Protein AF-A0A1B7VLN2-F1 (afdb_monomer_lite)

Sequence (77 aa):
MAAANMGSMITSSAGGADIHICSTPLPIPPHGPGV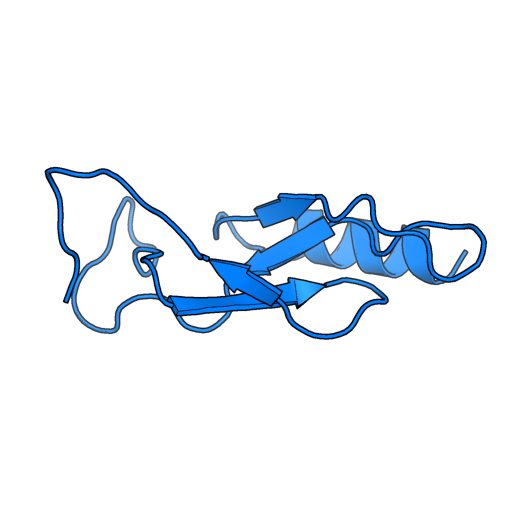VIDGSSTVFINGLPACSMGCTILEAVGPPNKIVSGCSTVLIG

pLDDT: mean 94.23, std 4.48, range [73.12, 98.0]

Radius of gyration: 13.19 Å; chains: 1; bounding box: 31×23×36 Å

InterPro domains:
  IPR008727 PAAR motif [PF05488] (29-77)

Organism: NCBI:txid1710894

Secondary structure (DSSP, 8-state):
-HHHHHHHHHHHHSTT--EEEEEEESSSSEEEEEEE----SS-EETTEEPP-TT-EEEESSS--EE-----TT----

Structure (mmCIF, N/CA/C/O backbone):
data_AF-A0A1B7VLN2-F1
#
_entry.id   AF-A0A1B7VLN2-F1
#
loop_
_atom_site.group_PDB
_atom_site.id
_atom_site.type_symbol
_atom_site.label_atom_id
_atom_site.label_alt_id
_atom_site.label_comp_id
_atom_site.label_asym_id
_atom_site.label_entity_id
_atom_site.label_seq_id
_atom_site.pdbx_PDB_ins_code
_atom_site.Cartn_x
_atom_site.Cartn_y
_atom_site.Cartn_z
_atom_site.occupancy
_atom_site.B_iso_or_equiv
_atom_site.auth_seq_id
_atom_site.auth_comp_id
_atom_site.auth_asym_id
_atom_site.auth_atom_id
_atom_site.pdbx_PDB_model_num
ATOM 1 N N . MET A 1 1 ? 21.291 7.335 -14.254 1.00 73.12 1 MET A N 1
ATOM 2 C CA . MET A 1 1 ? 21.537 8.432 -13.286 1.00 73.12 1 MET A CA 1
ATOM 3 C C . MET A 1 1 ? 20.238 8.917 -12.659 1.00 73.12 1 MET A C 1
ATOM 5 O O . MET A 1 1 ? 20.133 8.860 -11.448 1.00 73.12 1 MET A O 1
ATOM 9 N N . ALA A 1 2 ? 19.229 9.293 -13.454 1.00 83.06 2 ALA A N 1
ATOM 10 C CA . ALA A 1 2 ? 17.942 9.777 -12.945 1.00 83.06 2 ALA A CA 1
ATOM 11 C C . ALA A 1 2 ? 17.289 8.821 -11.919 1.00 83.06 2 ALA A C 1
ATOM 13 O O . ALA A 1 2 ? 17.064 9.225 -10.785 1.00 83.06 2 ALA A O 1
ATOM 14 N N . ALA A 1 3 ? 17.081 7.544 -12.265 1.00 89.62 3 ALA A N 1
ATOM 15 C CA . ALA A 1 3 ? 16.454 6.566 -11.364 1.00 89.62 3 ALA A CA 1
ATOM 16 C C . ALA A 1 3 ? 17.212 6.345 -10.044 1.00 89.62 3 ALA A C 1
ATOM 18 O O . ALA A 1 3 ? 16.598 6.232 -8.991 1.00 89.62 3 ALA A O 1
ATOM 19 N N . ALA A 1 4 ? 18.547 6.339 -10.083 1.00 90.62 4 ALA A N 1
ATOM 20 C CA . ALA A 1 4 ? 19.365 6.214 -8.878 1.00 90.62 4 ALA A CA 1
ATOM 21 C C . ALA A 1 4 ? 19.264 7.467 -7.990 1.00 90.62 4 ALA A C 1
ATOM 23 O O . ALA A 1 4 ? 19.150 7.347 -6.773 1.00 90.62 4 ALA A O 1
ATOM 24 N N . ASN A 1 5 ? 19.251 8.660 -8.595 1.00 93.75 5 ASN A N 1
ATOM 25 C CA . ASN A 1 5 ? 19.116 9.919 -7.864 1.00 93.75 5 ASN A CA 1
ATOM 26 C C . ASN A 1 5 ? 17.733 10.033 -7.214 1.00 93.75 5 ASN A C 1
ATOM 28 O O . ASN A 1 5 ? 17.653 10.281 -6.016 1.00 93.75 5 ASN A O 1
ATOM 32 N N . MET A 1 6 ? 16.658 9.792 -7.972 1.00 93.81 6 MET A N 1
ATOM 33 C CA . MET A 1 6 ? 15.291 9.792 -7.437 1.00 93.81 6 MET A CA 1
ATOM 34 C C . MET A 1 6 ? 15.094 8.691 -6.395 1.00 93.81 6 MET A C 1
ATOM 36 O O . MET A 1 6 ? 14.468 8.929 -5.369 1.00 93.81 6 MET A O 1
ATOM 40 N N . GLY A 1 7 ? 15.696 7.517 -6.599 1.00 94.62 7 GLY A N 1
ATOM 41 C CA . GLY A 1 7 ? 15.659 6.447 -5.612 1.00 94.62 7 GLY A CA 1
ATOM 42 C C . GLY A 1 7 ? 16.323 6.841 -4.290 1.00 94.62 7 GLY A C 1
ATOM 43 O O . GLY A 1 7 ? 15.743 6.659 -3.225 1.00 94.62 7 GLY A O 1
ATOM 44 N N . SER A 1 8 ? 17.509 7.451 -4.353 1.00 94.69 8 SER A N 1
ATOM 45 C CA . SER A 1 8 ? 18.188 7.984 -3.165 1.00 94.69 8 SER A CA 1
ATOM 46 C C . SER A 1 8 ? 17.367 9.082 -2.481 1.00 94.69 8 SER A C 1
ATOM 48 O O . SER A 1 8 ? 17.281 9.117 -1.251 1.00 94.69 8 SER A O 1
ATOM 50 N N . MET A 1 9 ? 16.710 9.947 -3.265 1.00 95.06 9 MET A N 1
ATOM 51 C CA . MET A 1 9 ? 15.804 10.966 -2.733 1.00 95.06 9 MET A CA 1
ATOM 52 C C . MET A 1 9 ? 14.657 10.325 -1.956 1.00 95.06 9 MET A C 1
ATOM 54 O O . MET A 1 9 ? 14.499 10.662 -0.794 1.00 95.06 9 MET A O 1
ATOM 58 N N . ILE A 1 10 ? 13.934 9.356 -2.525 1.00 95.62 10 ILE A N 1
ATOM 59 C CA . ILE A 1 10 ? 12.818 8.691 -1.833 1.00 95.62 10 ILE A CA 1
ATOM 60 C C . ILE A 1 10 ? 13.282 8.029 -0.533 1.00 95.62 10 ILE A C 1
ATOM 62 O O . ILE A 1 10 ? 12.701 8.283 0.519 1.00 95.62 10 ILE A O 1
ATOM 66 N N . THR A 1 11 ? 14.353 7.233 -0.568 1.00 94.75 11 THR A N 1
ATOM 67 C CA . THR A 1 11 ? 14.845 6.540 0.634 1.00 94.75 11 THR A CA 1
ATOM 68 C C . THR A 1 11 ? 15.293 7.512 1.732 1.00 94.75 11 THR A C 1
ATOM 70 O O . THR A 1 11 ? 15.094 7.232 2.911 1.00 94.75 11 THR A O 1
ATOM 73 N N . SER A 1 12 ? 15.888 8.655 1.374 1.00 94.94 12 SER A N 1
ATOM 74 C CA . SER A 1 12 ? 16.345 9.656 2.352 1.00 94.94 12 SER A CA 1
ATOM 75 C C . SER A 1 12 ? 15.236 10.597 2.829 1.00 94.94 12 SER A C 1
ATOM 77 O O . SER A 1 12 ? 15.259 11.028 3.981 1.00 94.94 12 SER A O 1
ATOM 79 N N . SER A 1 13 ? 14.256 10.907 1.977 1.00 94.19 13 SER A N 1
ATOM 80 C CA . SER A 1 13 ? 13.185 11.864 2.264 1.00 94.19 13 SER A CA 1
ATOM 81 C C . SER A 1 13 ? 11.893 11.227 2.759 1.00 94.19 13 SER A C 1
ATOM 83 O O . SER A 1 13 ? 10.981 11.963 3.123 1.00 94.19 13 SER A O 1
ATOM 85 N N . ALA A 1 14 ? 11.786 9.894 2.792 1.00 94.94 14 ALA A N 1
ATOM 86 C CA . ALA A 1 14 ? 10.613 9.208 3.337 1.00 94.94 14 ALA A CA 1
ATOM 87 C C . ALA A 1 14 ? 10.331 9.590 4.800 1.00 94.94 14 ALA A C 1
ATOM 89 O O . ALA A 1 14 ? 9.211 9.432 5.271 1.00 94.94 14 ALA A O 1
ATOM 90 N N . GLY A 1 15 ? 11.331 10.099 5.532 1.00 93.56 15 GLY A N 1
ATOM 91 C CA . GLY A 1 15 ? 11.124 10.619 6.886 1.00 93.56 15 GLY A CA 1
ATOM 92 C C . GLY A 1 15 ? 10.643 9.553 7.872 1.00 93.56 15 GLY A C 1
ATOM 93 O O . GLY A 1 15 ? 9.941 9.873 8.824 1.00 93.56 15 GLY A O 1
ATOM 94 N N . GLY A 1 16 ? 10.994 8.287 7.622 1.00 93.06 16 GLY A N 1
ATOM 95 C CA . GLY A 1 16 ? 10.541 7.135 8.400 1.00 93.06 16 GLY A CA 1
ATOM 96 C C . GLY A 1 16 ? 9.214 6.531 7.936 1.00 93.06 16 GLY A C 1
ATOM 97 O O . GLY A 1 16 ? 8.842 5.489 8.467 1.00 93.06 16 GLY A O 1
ATOM 98 N N . ALA A 1 17 ? 8.519 7.134 6.962 1.00 96.06 17 ALA A N 1
ATOM 99 C CA . ALA A 1 17 ? 7.372 6.498 6.322 1.00 96.06 17 ALA A CA 1
ATOM 100 C C . ALA A 1 17 ? 7.791 5.191 5.636 1.00 96.06 17 ALA A C 1
ATOM 102 O O . ALA A 1 17 ? 8.943 5.036 5.215 1.00 96.06 17 ALA A O 1
ATOM 103 N N . ASP A 1 18 ? 6.844 4.263 5.512 1.00 96.50 18 ASP A N 1
ATOM 104 C CA . ASP A 1 18 ? 7.118 2.965 4.912 1.00 96.50 18 ASP A CA 1
ATOM 105 C C . ASP A 1 18 ? 7.541 3.119 3.447 1.00 96.50 18 ASP A C 1
ATOM 107 O O . ASP A 1 18 ? 6.905 3.814 2.645 1.00 96.50 18 ASP A O 1
ATOM 111 N N . ILE A 1 19 ? 8.629 2.429 3.108 1.00 96.50 19 ILE A N 1
ATOM 112 C CA . ILE A 1 19 ? 9.147 2.321 1.749 1.00 96.50 19 ILE A CA 1
ATOM 113 C C . ILE A 1 19 ? 9.178 0.864 1.310 1.00 96.50 19 ILE A C 1
ATOM 115 O O . ILE A 1 19 ? 9.322 -0.051 2.122 1.00 96.50 19 ILE A O 1
ATOM 119 N N . HIS A 1 20 ? 9.118 0.642 0.003 1.00 94.88 20 HIS A N 1
ATOM 120 C CA . HIS A 1 20 ? 9.381 -0.669 -0.588 1.00 94.88 20 HIS A CA 1
ATOM 121 C C . HIS A 1 20 ? 10.317 -0.541 -1.785 1.00 94.88 20 HIS A C 1
ATOM 123 O O . HIS A 1 20 ? 10.646 0.571 -2.196 1.00 94.88 20 HIS A O 1
ATOM 129 N N . ILE A 1 21 ? 10.729 -1.669 -2.359 1.00 95.31 21 ILE A N 1
ATOM 130 C CA . ILE A 1 21 ? 11.496 -1.685 -3.602 1.00 95.31 21 ILE A CA 1
ATOM 131 C C . ILE A 1 21 ? 10.696 -2.351 -4.716 1.00 95.31 21 ILE A C 1
ATOM 133 O O . ILE A 1 21 ? 10.353 -3.530 -4.644 1.00 95.31 21 ILE A O 1
ATOM 137 N N . CYS A 1 22 ? 10.432 -1.600 -5.780 1.00 95.00 22 CYS A N 1
ATOM 138 C CA . CYS A 1 22 ? 9.815 -2.123 -6.982 1.00 95.00 22 CYS A CA 1
ATOM 139 C C . CYS A 1 22 ? 10.909 -2.579 -7.958 1.00 95.00 22 CYS A C 1
ATOM 141 O O . CYS A 1 22 ? 11.632 -1.781 -8.561 1.00 95.00 22 CYS A O 1
ATOM 143 N N . SER A 1 23 ? 11.044 -3.897 -8.111 1.00 93.94 23 SER A N 1
ATOM 144 C CA . SER A 1 23 ? 12.038 -4.512 -9.002 1.00 93.94 23 SER A CA 1
ATOM 145 C C . SER A 1 23 ? 11.599 -4.571 -10.470 1.00 93.94 23 SER A C 1
ATOM 147 O O . SER A 1 23 ? 12.340 -5.100 -11.297 1.00 93.94 23 SER A O 1
ATOM 149 N N . THR A 1 24 ? 10.418 -4.043 -10.805 1.00 94.56 24 THR A N 1
ATOM 150 C CA . THR A 1 24 ? 9.901 -4.021 -12.178 1.00 94.56 24 THR A CA 1
ATOM 151 C C . THR A 1 24 ? 10.833 -3.212 -13.086 1.00 94.56 24 THR A C 1
ATOM 153 O O . THR A 1 24 ? 11.102 -2.043 -12.792 1.00 94.56 24 THR A O 1
ATOM 156 N N . PRO A 1 25 ? 11.346 -3.805 -14.180 1.00 89.62 25 PRO A N 1
ATOM 157 C CA . PRO A 1 25 ? 12.150 -3.088 -15.165 1.00 89.62 25 PRO A CA 1
ATOM 158 C C . PRO A 1 25 ? 11.312 -2.094 -15.978 1.00 89.62 25 PRO A C 1
ATOM 160 O O . PRO A 1 25 ? 10.175 -2.389 -16.340 1.00 89.62 25 PRO A O 1
ATOM 163 N N . LEU A 1 26 ? 11.908 -0.962 -16.347 1.00 80.94 26 LEU A N 1
ATOM 164 C CA . LEU A 1 26 ? 11.337 0.051 -17.234 1.00 80.94 26 LEU A CA 1
ATOM 165 C C . LEU A 1 26 ? 12.407 0.521 -18.240 1.00 80.94 26 LEU A C 1
ATOM 167 O O . LEU A 1 26 ? 13.125 1.495 -18.017 1.00 80.94 26 LEU A O 1
ATOM 171 N N . PRO A 1 27 ? 12.609 -0.241 -19.330 1.00 86.62 27 PRO A N 1
ATOM 172 C CA . PRO A 1 27 ? 13.966 -0.747 -19.628 1.00 86.62 27 PRO A CA 1
ATOM 173 C C . PRO A 1 27 ? 14.912 -0.871 -18.398 1.00 86.62 27 PRO A C 1
ATOM 175 O O . PRO A 1 27 ? 14.478 -0.883 -17.256 1.00 86.62 27 PRO A O 1
ATOM 178 N N . ILE A 1 28 ? 16.224 -1.056 -18.546 1.00 81.75 28 ILE A N 1
ATOM 179 C CA . ILE A 1 28 ? 17.118 -0.953 -17.368 1.00 81.75 28 ILE A CA 1
ATOM 180 C C . ILE A 1 28 ? 17.331 0.541 -17.091 1.00 81.75 28 ILE A C 1
ATOM 182 O O . ILE A 1 28 ? 17.659 1.257 -18.044 1.00 81.75 28 ILE A O 1
ATOM 186 N N . PRO A 1 29 ? 17.208 1.042 -15.841 1.00 87.38 29 P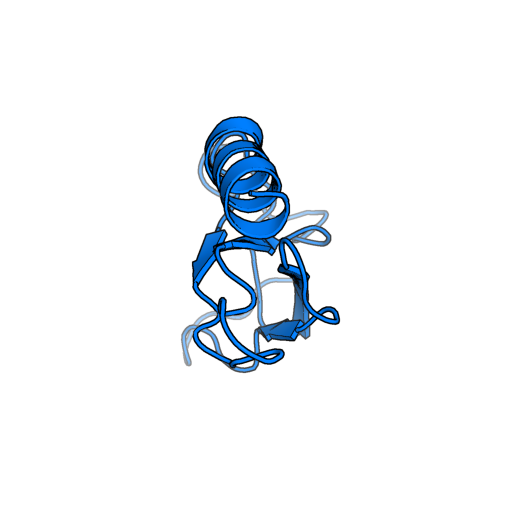RO A N 1
ATOM 187 C CA . PR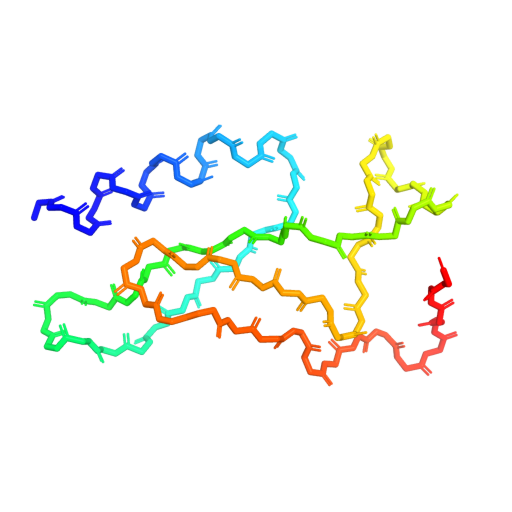O A 1 29 ? 17.100 0.356 -14.533 1.00 87.38 29 PRO A CA 1
ATOM 188 C C . PRO A 1 29 ? 15.655 0.130 -14.006 1.00 87.38 29 PRO A C 1
ATOM 190 O O . PRO A 1 29 ? 14.718 0.701 -14.556 1.00 87.38 29 PRO A O 1
ATOM 193 N N . PRO A 1 30 ? 15.454 -0.672 -12.932 1.00 92.31 30 PRO A N 1
ATOM 194 C CA . PRO A 1 30 ? 14.134 -0.892 -12.318 1.00 92.31 30 PRO A CA 1
ATOM 195 C C . PRO A 1 30 ? 13.533 0.369 -11.676 1.00 92.31 30 PRO A C 1
ATOM 197 O O . PRO A 1 30 ? 14.252 1.335 -11.407 1.00 92.31 30 PRO A O 1
ATOM 200 N N . HIS A 1 31 ? 12.227 0.325 -11.380 1.00 94.06 31 HIS A N 1
ATOM 201 C CA . HIS A 1 31 ? 11.459 1.424 -10.765 1.00 94.06 31 HIS A CA 1
ATOM 202 C C . HIS A 1 31 ? 12.088 1.980 -9.483 1.00 94.06 31 HIS A C 1
ATOM 204 O O . HIS A 1 31 ? 11.966 3.176 -9.223 1.00 94.06 31 HIS A O 1
ATOM 210 N N . GLY A 1 32 ? 12.787 1.137 -8.719 1.00 94.31 32 GLY A N 1
ATOM 211 C CA . GLY A 1 32 ? 13.547 1.557 -7.548 1.00 94.31 32 GLY A CA 1
ATOM 212 C C . GLY A 1 32 ? 12.686 1.629 -6.287 1.00 94.31 32 GLY A C 1
ATOM 213 O O . GLY A 1 32 ? 11.683 0.922 -6.198 1.00 94.31 32 GLY A O 1
ATOM 214 N N . PRO A 1 33 ? 13.107 2.402 -5.274 1.00 96.31 33 PRO A N 1
ATOM 215 C CA . PRO A 1 33 ? 12.339 2.536 -4.052 1.00 96.31 33 PRO A CA 1
ATOM 216 C C . PRO A 1 33 ? 11.095 3.397 -4.281 1.00 96.31 33 PRO A C 1
ATOM 218 O O . PRO A 1 33 ? 11.117 4.344 -5.073 1.00 96.31 33 PRO A O 1
ATOM 221 N N . GLY A 1 34 ? 10.040 3.081 -3.546 1.00 96.81 34 GLY A N 1
ATOM 222 C CA . GLY A 1 34 ? 8.816 3.864 -3.482 1.00 96.81 34 GLY 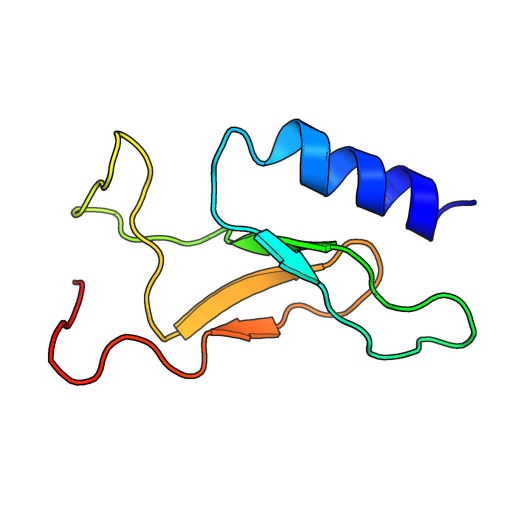A CA 1
ATOM 223 C C . GLY A 1 34 ? 8.399 4.109 -2.041 1.00 96.81 34 GLY A C 1
ATOM 224 O O . GLY A 1 34 ? 8.780 3.342 -1.159 1.00 96.81 34 GLY A O 1
ATOM 225 N N . VAL A 1 35 ? 7.635 5.172 -1.805 1.00 97.81 35 VAL A N 1
ATOM 226 C CA . VAL A 1 35 ? 7.157 5.586 -0.476 1.00 97.81 35 VAL A CA 1
ATOM 227 C C . VAL A 1 35 ? 5.636 5.631 -0.438 1.00 97.81 35 VAL A C 1
ATOM 229 O O . VAL A 1 35 ? 4.999 5.995 -1.431 1.00 97.81 35 VAL A O 1
ATOM 232 N N . VAL A 1 36 ? 5.046 5.259 0.697 1.00 97.75 36 VAL A N 1
ATOM 233 C CA . VAL A 1 36 ? 3.602 5.395 0.916 1.00 97.75 36 VAL A CA 1
ATOM 234 C C . VAL A 1 36 ? 3.233 6.867 1.115 1.00 97.75 36 VAL A C 1
ATOM 236 O O . VAL A 1 36 ? 3.857 7.560 1.915 1.00 97.75 36 VAL A O 1
ATOM 239 N N . ILE A 1 37 ? 2.220 7.352 0.392 1.00 96.94 37 ILE A N 1
ATOM 240 C CA . ILE A 1 37 ? 1.851 8.784 0.372 1.00 96.94 37 ILE A CA 1
ATOM 241 C C . ILE A 1 37 ? 0.463 9.099 0.953 1.00 96.94 37 ILE A C 1
ATOM 243 O O . ILE A 1 37 ? 0.102 10.266 1.077 1.00 96.94 37 ILE A O 1
ATOM 247 N N . ASP A 1 38 ? -0.319 8.082 1.304 1.00 96.50 38 ASP A N 1
ATOM 248 C CA . ASP A 1 38 ? -1.723 8.186 1.730 1.00 96.50 38 ASP A CA 1
ATOM 249 C C . ASP A 1 38 ? -2.054 7.187 2.861 1.00 96.50 38 ASP A C 1
ATOM 251 O O . ASP A 1 38 ? -3.019 6.425 2.789 1.00 96.50 38 ASP A O 1
ATOM 255 N N . GLY A 1 39 ? -1.232 7.179 3.917 1.00 95.50 39 GLY A N 1
ATOM 256 C CA . GLY A 1 39 ? -1.513 6.431 5.151 1.00 95.50 39 GLY A CA 1
ATOM 257 C C . GLY A 1 39 ? -2.777 6.911 5.893 1.00 95.50 39 GLY A C 1
ATOM 258 O O . GLY A 1 39 ? -3.428 7.876 5.490 1.00 95.50 39 GLY A O 1
ATOM 259 N N . SER A 1 40 ? -3.124 6.246 7.002 1.00 96.81 40 SER A N 1
ATOM 260 C CA . SER A 1 40 ? -4.319 6.571 7.804 1.00 96.81 40 SER A CA 1
ATOM 261 C C . SER A 1 40 ? -4.305 8.012 8.332 1.00 96.81 40 SER A C 1
ATOM 263 O O . SER A 1 40 ? -3.281 8.532 8.773 1.00 96.81 40 SER A O 1
ATOM 265 N N . SER A 1 41 ? -5.476 8.650 8.346 1.00 95.75 41 SER A N 1
ATOM 266 C CA . SER A 1 41 ? -5.674 9.988 8.917 1.00 95.75 41 SER A CA 1
ATOM 267 C C . SER A 1 41 ? -5.928 9.981 10.428 1.00 95.75 41 SER A C 1
ATOM 269 O O . SER A 1 41 ? -5.922 11.044 11.050 1.00 95.75 41 SER A O 1
ATOM 271 N N . THR A 1 42 ? -6.169 8.808 11.026 1.00 97.19 42 THR A N 1
ATOM 272 C CA . THR A 1 42 ? -6.575 8.682 12.437 1.00 97.19 42 THR A CA 1
ATOM 273 C C . THR A 1 42 ? -5.671 7.768 13.257 1.00 97.19 42 THR A C 1
ATOM 275 O O . THR A 1 42 ? -5.543 7.964 14.467 1.00 97.19 42 THR A O 1
ATOM 278 N N . VAL A 1 43 ? -5.007 6.802 12.620 1.00 97.62 43 VAL A N 1
ATOM 279 C CA . VAL A 1 43 ? -4.125 5.842 13.285 1.00 97.62 43 VAL A CA 1
ATOM 280 C C . VAL A 1 43 ? -2.675 6.185 12.984 1.00 97.62 43 VAL A C 1
ATOM 282 O O . VAL A 1 43 ? -2.234 6.143 11.837 1.00 97.62 43 VAL A O 1
ATOM 285 N N . PHE A 1 44 ? -1.922 6.467 14.045 1.00 97.69 44 PHE A N 1
ATOM 286 C CA . PHE A 1 44 ? -0.497 6.763 13.970 1.00 97.69 44 PHE A CA 1
ATOM 287 C C . PHE A 1 44 ? 0.308 5.672 14.677 1.00 97.69 44 PHE A C 1
ATOM 289 O O . PHE A 1 44 ? 0.051 5.359 15.841 1.00 97.69 44 PHE A O 1
ATOM 296 N N . ILE A 1 45 ? 1.308 5.120 13.993 1.00 96.81 45 ILE A N 1
ATOM 297 C CA . ILE A 1 45 ? 2.265 4.158 14.550 1.00 96.81 45 ILE A CA 1
ATOM 298 C C . ILE A 1 45 ? 3.625 4.846 14.585 1.00 96.81 45 ILE A C 1
ATOM 300 O O . ILE A 1 45 ? 4.091 5.364 13.576 1.00 96.81 45 ILE A O 1
ATOM 304 N N . ASN A 1 46 ? 4.250 4.901 15.764 1.00 96.12 46 ASN A N 1
ATOM 305 C CA . ASN A 1 46 ? 5.499 5.645 15.985 1.00 96.12 46 ASN A CA 1
ATOM 306 C C . ASN A 1 46 ? 5.436 7.120 15.529 1.00 96.12 46 ASN A C 1
ATOM 308 O O . ASN A 1 46 ? 6.433 7.685 15.092 1.00 96.12 46 ASN A O 1
ATOM 312 N N . GLY A 1 47 ? 4.260 7.750 15.633 1.00 95.44 47 GLY A N 1
ATOM 313 C CA . GLY A 1 47 ? 4.056 9.149 15.239 1.00 95.44 47 GLY A CA 1
ATOM 314 C C . GLY A 1 47 ? 3.902 9.384 13.732 1.00 95.44 47 GLY A C 1
ATOM 315 O O . GLY A 1 47 ? 3.805 10.536 13.319 1.00 95.44 47 GLY A O 1
ATOM 316 N N . LEU A 1 48 ? 3.840 8.326 12.918 1.00 97.19 48 LEU A N 1
ATOM 317 C CA . LEU A 1 48 ? 3.621 8.399 11.473 1.00 97.19 48 LEU A CA 1
ATOM 318 C C . LEU A 1 48 ? 2.256 7.803 11.097 1.00 97.19 48 LEU A C 1
ATOM 320 O O . LEU A 1 48 ? 1.817 6.862 11.764 1.00 97.19 48 LEU A O 1
ATOM 324 N N . PRO A 1 49 ? 1.580 8.321 10.053 1.00 97.12 49 PRO A N 1
ATOM 325 C CA . PRO A 1 49 ? 0.364 7.719 9.508 1.00 97.12 49 PRO A CA 1
ATOM 326 C C . PRO A 1 49 ? 0.562 6.228 9.234 1.00 97.12 49 PRO A C 1
ATOM 328 O O . PRO A 1 49 ? 1.491 5.846 8.524 1.00 97.12 49 PRO A O 1
ATOM 331 N N . ALA A 1 50 ? -0.294 5.381 9.796 1.00 97.75 50 ALA A N 1
ATOM 332 C CA . ALA A 1 50 ? -0.170 3.944 9.608 1.00 97.75 50 ALA A CA 1
ATOM 333 C C . ALA A 1 50 ? -0.507 3.549 8.162 1.00 97.75 50 ALA A C 1
ATOM 335 O O . ALA A 1 50 ? -1.567 3.913 7.645 1.00 97.75 50 ALA A O 1
ATOM 336 N N . CYS A 1 51 ? 0.367 2.776 7.520 1.00 96.62 51 CYS A N 1
ATOM 337 C CA . CYS A 1 51 ? 0.109 2.226 6.193 1.00 96.62 51 CYS A CA 1
ATOM 338 C C . CYS A 1 51 ? -0.836 1.023 6.278 1.00 96.62 51 CYS A C 1
ATOM 340 O O . CYS A 1 51 ? -0.737 0.190 7.183 1.00 96.62 51 CYS A O 1
ATOM 342 N N . SER A 1 52 ? -1.753 0.909 5.321 1.00 96.00 52 SER A N 1
ATOM 343 C CA . SER A 1 52 ? -2.759 -0.149 5.287 1.00 96.00 52 SER A CA 1
ATOM 344 C C . SER A 1 52 ? -3.018 -0.642 3.861 1.00 96.00 52 SER A C 1
ATOM 346 O O . SER A 1 52 ? -2.506 -0.105 2.875 1.00 96.00 52 SER A O 1
ATOM 348 N N . MET A 1 53 ? -3.782 -1.730 3.741 1.00 96.56 53 MET A N 1
ATOM 349 C CA . MET A 1 53 ? -4.182 -2.259 2.438 1.00 96.56 53 MET A CA 1
ATOM 350 C C . MET A 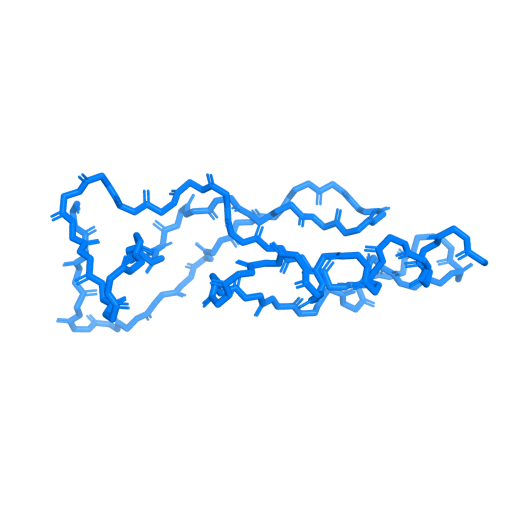1 53 ? -4.947 -1.186 1.649 1.00 96.56 53 MET A C 1
ATOM 352 O O . MET A 1 53 ? -5.914 -0.617 2.145 1.00 96.56 53 MET A O 1
ATOM 356 N N . GLY A 1 54 ? -4.533 -0.943 0.406 1.00 95.62 54 GLY A N 1
ATOM 357 C CA . GLY A 1 54 ? -5.109 0.074 -0.476 1.00 95.62 54 GLY A CA 1
ATOM 358 C C . GLY A 1 54 ? -4.339 1.398 -0.528 1.00 95.62 54 GLY A C 1
ATOM 359 O O . GLY A 1 54 ? -4.591 2.183 -1.453 1.00 95.62 54 GLY A O 1
ATOM 360 N N . CYS A 1 55 ? -3.370 1.625 0.367 1.00 97.25 55 CYS A N 1
ATOM 361 C CA . CYS A 1 55 ? -2.474 2.777 0.274 1.00 97.25 55 CYS A CA 1
ATOM 362 C C . CYS A 1 55 ? -1.681 2.759 -1.045 1.00 97.25 55 CYS A C 1
ATOM 364 O O . CYS A 1 55 ? -1.293 1.706 -1.566 1.00 97.25 55 CYS A O 1
ATOM 366 N N . THR A 1 56 ? -1.480 3.946 -1.595 1.00 98.00 56 THR A N 1
ATOM 367 C CA . THR A 1 56 ? -0.673 4.288 -2.758 1.00 98.00 56 THR A CA 1
ATOM 368 C C . THR A 1 56 ? 0.800 4.375 -2.401 1.00 98.00 56 THR A C 1
ATOM 370 O O . THR A 1 56 ? 1.203 5.095 -1.489 1.00 98.00 56 THR A O 1
ATOM 373 N N . ILE A 1 57 ? 1.610 3.705 -3.210 1.00 97.75 57 ILE A N 1
ATOM 374 C CA . ILE A 1 57 ? 3.060 3.820 -3.195 1.00 97.75 57 ILE A CA 1
ATOM 375 C C . ILE A 1 57 ? 3.482 4.624 -4.419 1.00 97.75 57 ILE A C 1
ATOM 377 O O . ILE A 1 57 ? 3.162 4.249 -5.549 1.00 97.75 57 ILE A O 1
ATOM 381 N N . LEU A 1 58 ? 4.195 5.724 -4.198 1.00 96.81 58 LEU A N 1
ATOM 382 C CA . LEU A 1 58 ? 4.827 6.497 -5.260 1.00 96.81 58 LEU A CA 1
ATOM 383 C C . LEU A 1 58 ? 6.251 5.980 -5.482 1.00 96.81 58 LEU A C 1
ATOM 385 O O . LEU A 1 58 ? 7.083 6.080 -4.585 1.00 96.81 58 LEU A O 1
ATOM 389 N N . GLU A 1 59 ? 6.521 5.441 -6.670 1.00 95.44 59 GLU A N 1
ATOM 390 C CA . GLU A 1 59 ? 7.828 4.896 -7.063 1.00 95.44 59 GLU A CA 1
ATOM 391 C C . GLU A 1 59 ? 8.770 5.982 -7.599 1.00 95.44 59 GLU A C 1
ATOM 393 O O . GLU A 1 59 ? 8.318 6.990 -8.142 1.00 95.44 59 GLU A O 1
ATOM 398 N N . ALA A 1 60 ? 10.086 5.747 -7.549 1.00 94.25 60 ALA A N 1
ATOM 399 C CA . ALA A 1 60 ? 11.069 6.709 -8.054 1.00 94.25 60 ALA A CA 1
ATOM 400 C C . ALA A 1 60 ? 10.933 7.000 -9.558 1.00 94.25 60 ALA A C 1
ATOM 402 O O . ALA A 1 60 ? 11.042 8.155 -9.967 1.00 94.25 60 ALA A O 1
ATOM 403 N N . VAL A 1 61 ? 10.740 5.968 -10.389 1.00 93.12 61 VAL A N 1
ATOM 404 C CA . VAL A 1 61 ? 10.625 6.116 -11.858 1.00 93.12 61 VAL A CA 1
ATOM 405 C C . VAL A 1 61 ? 9.549 5.227 -12.494 1.00 93.12 61 VAL A C 1
ATOM 407 O O . VAL A 1 61 ? 9.592 4.962 -13.694 1.00 93.12 61 VAL A O 1
ATOM 410 N N . GLY A 1 62 ? 8.587 4.759 -11.699 1.00 92.12 62 GLY A N 1
ATOM 411 C CA . GLY A 1 62 ? 7.486 3.901 -12.143 1.00 92.12 62 GLY A CA 1
ATOM 412 C C . GLY A 1 62 ? 6.106 4.519 -11.896 1.00 92.12 62 GLY A C 1
ATOM 413 O O . GLY A 1 62 ? 5.994 5.523 -11.190 1.00 92.12 62 GLY A O 1
ATOM 414 N N . PRO A 1 63 ? 5.036 3.931 -12.461 1.00 94.62 63 PRO A N 1
ATOM 415 C CA . PRO A 1 63 ? 3.676 4.283 -12.073 1.00 94.62 63 PRO A CA 1
ATOM 416 C C . PRO A 1 63 ? 3.429 3.958 -10.587 1.00 94.62 63 PRO A C 1
ATOM 418 O O . PRO A 1 63 ? 4.097 3.075 -10.042 1.00 94.62 63 PRO A O 1
ATOM 421 N N . PRO A 1 64 ? 2.453 4.616 -9.934 1.00 95.88 64 PRO A N 1
ATOM 422 C CA . PRO A 1 64 ? 2.098 4.296 -8.559 1.00 95.88 64 PRO A CA 1
ATOM 423 C C . PRO A 1 64 ? 1.598 2.858 -8.404 1.00 95.88 64 PRO A C 1
ATOM 425 O O . PRO A 1 64 ? 0.857 2.354 -9.252 1.00 95.88 64 PRO A O 1
ATOM 428 N N . ASN A 1 65 ? 1.944 2.232 -7.284 1.00 96.56 65 ASN A N 1
ATOM 429 C CA . ASN A 1 65 ? 1.471 0.903 -6.900 1.00 96.56 65 ASN A CA 1
ATOM 430 C C . ASN A 1 65 ? 0.523 0.969 -5.700 1.00 96.56 65 ASN A C 1
ATOM 432 O O . ASN A 1 65 ? 0.327 2.023 -5.092 1.00 96.56 65 ASN A O 1
ATOM 436 N N . LYS A 1 66 ? -0.084 -0.172 -5.363 1.00 97.25 66 LYS A N 1
ATOM 437 C CA . LYS A 1 66 ? -0.981 -0.323 -4.214 1.00 97.25 66 LYS A CA 1
ATOM 438 C C . LYS A 1 66 ? -0.480 -1.396 -3.258 1.00 97.25 66 LYS A C 1
ATOM 440 O O . LYS A 1 66 ? -0.033 -2.454 -3.698 1.00 97.25 66 LYS A O 1
ATOM 445 N N . ILE A 1 67 ? -0.632 -1.157 -1.956 1.00 97.38 67 ILE A N 1
ATOM 446 C CA . ILE A 1 67 ? -0.484 -2.208 -0.944 1.00 97.38 67 ILE A CA 1
ATOM 447 C C . ILE A 1 67 ? -1.667 -3.167 -1.087 1.00 97.38 67 ILE A C 1
ATOM 449 O O . ILE A 1 67 ? -2.801 -2.821 -0.763 1.00 97.38 67 ILE A O 1
ATOM 453 N N . VAL A 1 68 ? -1.414 -4.374 -1.587 1.00 96.88 68 VAL A N 1
ATOM 454 C CA . VAL A 1 68 ? -2.471 -5.365 -1.866 1.00 96.88 68 VAL A CA 1
ATOM 455 C C . VAL A 1 68 ? -2.806 -6.262 -0.676 1.00 96.88 68 VAL A C 1
ATOM 457 O O . VAL A 1 68 ? -3.837 -6.926 -0.682 1.00 96.88 68 VAL A O 1
ATOM 460 N N . SER A 1 69 ? -1.954 -6.292 0.347 1.00 96.25 69 SER A N 1
ATOM 461 C CA . SER A 1 69 ? -2.143 -7.141 1.522 1.00 96.25 69 SER A CA 1
ATOM 462 C C . SER A 1 69 ? -1.445 -6.560 2.746 1.00 96.25 69 SER A C 1
ATOM 464 O O . SER A 1 69 ? -0.327 -6.059 2.636 1.00 96.25 69 SER A O 1
ATOM 466 N N . GLY A 1 70 ? -2.085 -6.689 3.907 1.00 94.12 70 GLY A N 1
ATOM 467 C CA . GLY A 1 70 ? -1.507 -6.404 5.222 1.00 94.12 70 GLY A CA 1
ATOM 468 C C . GLY A 1 70 ? -1.610 -7.614 6.155 1.00 94.12 70 GLY A C 1
ATOM 469 O O . GLY A 1 70 ? -1.742 -8.754 5.710 1.00 94.12 70 GLY A O 1
ATOM 470 N N . CYS A 1 71 ? -1.577 -7.373 7.465 1.00 95.50 71 CYS A N 1
ATOM 471 C CA . CYS A 1 71 ? -1.787 -8.420 8.462 1.00 95.50 71 CYS A CA 1
ATOM 472 C C . CYS A 1 71 ? -3.243 -8.924 8.442 1.00 95.50 71 CYS A C 1
ATOM 474 O O . CYS A 1 71 ? -4.175 -8.136 8.558 1.00 95.50 71 CYS A O 1
ATOM 476 N N . SER A 1 72 ? -3.445 -10.243 8.358 1.00 96.25 72 SER A N 1
ATOM 477 C CA . SER A 1 72 ? -4.786 -10.856 8.258 1.00 96.25 72 SER A CA 1
ATOM 478 C C . SER A 1 72 ? -5.708 -10.625 9.465 1.00 96.25 72 SER A C 1
ATOM 480 O O . SER A 1 72 ? -6.920 -10.775 9.344 1.00 96.25 72 SER A O 1
ATOM 482 N N . THR A 1 73 ? -5.154 -10.262 10.624 1.00 97.50 73 THR A N 1
ATOM 483 C CA . THR A 1 73 ? -5.900 -10.078 11.878 1.00 97.50 73 THR A CA 1
ATOM 484 C C . THR A 1 73 ? -6.030 -8.617 12.302 1.00 97.50 73 THR A C 1
ATOM 486 O O . THR A 1 73 ? -6.646 -8.342 13.330 1.00 97.50 73 THR A O 1
ATOM 489 N N . VAL A 1 74 ? -5.455 -7.675 11.545 1.00 95.94 74 VAL A N 1
ATOM 490 C CA . VAL A 1 74 ? -5.448 -6.249 11.892 1.00 95.94 74 VAL A CA 1
ATOM 491 C C . VAL A 1 74 ? -5.958 -5.435 10.713 1.00 95.94 74 VAL A C 1
ATOM 493 O O . VAL A 1 74 ? -5.351 -5.421 9.645 1.00 95.94 74 VAL A O 1
ATOM 496 N N . LEU A 1 75 ? -7.060 -4.722 10.936 1.00 95.12 75 LEU A N 1
ATOM 497 C CA . LEU A 1 75 ? -7.617 -3.755 9.998 1.00 95.12 75 LEU A CA 1
ATOM 498 C C . LEU A 1 75 ? -7.405 -2.347 10.556 1.00 95.12 75 LEU A C 1
ATOM 500 O O . LEU A 1 75 ? -7.720 -2.089 11.717 1.00 95.12 75 LEU A O 1
ATOM 504 N N . ILE A 1 76 ? -6.860 -1.456 9.728 1.00 94.44 76 ILE A N 1
ATOM 505 C CA . ILE A 1 76 ? -6.583 -0.056 10.072 1.00 94.44 76 ILE A CA 1
ATOM 506 C C . ILE A 1 76 ? -7.588 0.821 9.325 1.00 94.44 76 ILE A C 1
ATOM 508 O O . ILE A 1 76 ? -7.741 0.666 8.112 1.00 94.44 76 ILE A O 1
ATOM 512 N N . GLY A 1 77 ? -8.275 1.691 10.070 1.00 80.12 77 GLY A N 1
ATOM 513 C CA . GLY A 1 77 ? -9.273 2.645 9.572 1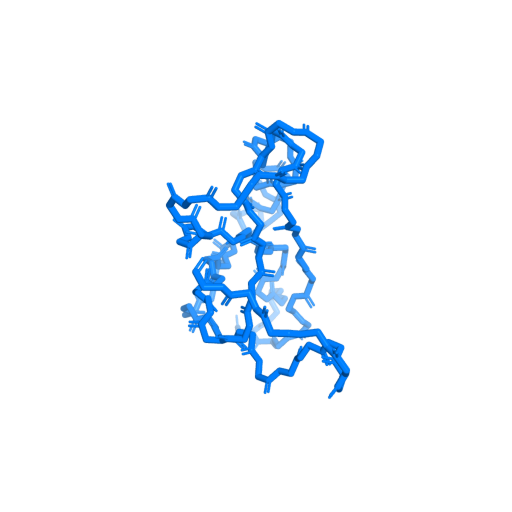.00 80.12 77 GLY A CA 1
ATOM 514 C C . GLY A 1 77 ? -8.753 4.068 9.448 1.00 80.12 77 GLY A C 1
ATOM 515 O O . GLY A 1 77 ? -7.690 4.384 10.032 1.00 80.12 77 GLY A O 1
#

Foldseek 3Di:
DQQVVLLVCCVVVLVPADKDAACPPPPPDGQHIWGFDDADPPDDDPNHRHDDFQTWTGTSRDDIDTRHDDDPVDDDD